Protein AF-A0AAW1VJW3-F1 (afdb_monomer_lite)

pLDDT: mean 86.07, std 12.65, range [49.38, 97.12]

InterPro domains:
  IPR008630 Glycosyltransferase 34 [PF05637] (25-133)
  IPR008630 Glycosyltransferase 34 [PTHR31311] (1-176)

Organism: Rubus argutus (NCBI:txid59490)

Foldseek 3Di:
DPLVVQLCCCPPVHPCFLVVLCVLCVVDVPDPDSTDDSVSSSVCCCVVVVVVPVVVDDDDDPAQPDDAQVVQLVCLVVVVVLLLVLCVVDVVLQDQQPDDDPPPNVVSVVVSCVPDDDHHPDRDLPQCCPPPRRRDPVDDDCNSVQSVQLVVLSVCQVVVSNRQKHDPDSSDPDIDGNDDD

Sequence (181 aa):
MDLIEEWALMGPQTQNFEKWGKTLTSVFKDKPFPLPDYQSALIYLLFTDKKRWGDKTYLESEYYLNSYWEATVKMYDNLTGSYTEMEMNDKVLRTRHAEKVKGLEAWESKKYRKGRERGPFVTHFTGCQPCNGEHNPQYKGETCWNEMKRALNFADNQVLRNFGFVHPDLSSSDVSNLPKL

Structure (mmCIF, N/CA/C/O backbone):
data_AF-A0AAW1VJW3-F1
#
_entry.id   AF-A0AAW1VJW3-F1
#
loop_
_atom_site.group_PDB
_atom_site.id
_atom_site.type_symbol
_atom_site.label_atom_id
_atom_site.label_alt_id
_atom_site.label_comp_id
_atom_site.label_asym_id
_atom_site.label_entity_id
_atom_site.label_seq_id
_atom_site.pdbx_PDB_ins_code
_atom_site.Cartn_x
_atom_site.Cartn_y
_atom_site.Cartn_z
_atom_site.occupancy
_atom_site.B_iso_or_equiv
_atom_site.auth_seq_id
_atom_site.auth_comp_id
_atom_site.auth_asym_id
_atom_site.auth_atom_id
_atom_site.pdbx_PDB_model_num
ATOM 1 N N . MET A 1 1 ? -27.272 6.192 3.890 1.00 65.19 1 MET A N 1
ATOM 2 C CA . MET A 1 1 ? -25.798 6.292 3.817 1.00 65.19 1 MET A CA 1
ATOM 3 C C . MET A 1 1 ? -25.204 5.723 5.105 1.00 65.19 1 MET A C 1
ATOM 5 O O . MET A 1 1 ? -24.304 6.286 5.713 1.00 65.19 1 MET A O 1
ATOM 9 N N . ASP A 1 2 ? -25.699 4.555 5.508 1.00 91.50 2 ASP A N 1
ATOM 10 C CA . ASP A 1 2 ? -25.838 4.250 6.934 1.00 91.50 2 ASP A CA 1
ATOM 11 C C . ASP A 1 2 ? -24.510 3.832 7.575 1.00 91.50 2 ASP A C 1
ATOM 13 O O . ASP A 1 2 ? -24.248 4.153 8.726 1.00 91.50 2 ASP A O 1
ATOM 17 N N . LEU A 1 3 ? -23.641 3.155 6.816 1.00 93.00 3 LEU A N 1
ATOM 18 C CA . LEU A 1 3 ? -22.321 2.752 7.305 1.00 93.00 3 LEU A CA 1
ATOM 19 C C . LEU A 1 3 ? -21.417 3.964 7.561 1.00 93.00 3 LEU A C 1
ATOM 21 O O . LEU A 1 3 ? -20.707 3.999 8.559 1.00 93.00 3 LEU A O 1
ATOM 25 N N . ILE A 1 4 ? -21.433 4.951 6.660 1.00 93.88 4 ILE A N 1
ATOM 26 C CA . ILE A 1 4 ? -20.566 6.131 6.764 1.00 93.88 4 ILE A CA 1
ATOM 27 C C . ILE A 1 4 ? -20.973 6.993 7.959 1.00 93.88 4 ILE A C 1
ATOM 29 O O . ILE A 1 4 ? -20.104 7.489 8.668 1.00 93.88 4 ILE A O 1
ATOM 33 N N . GLU A 1 5 ? -22.275 7.131 8.212 1.00 94.12 5 GLU A N 1
ATOM 34 C CA . GLU A 1 5 ? -22.800 7.861 9.369 1.00 94.12 5 GLU A CA 1
ATOM 35 C C . GLU A 1 5 ? -22.343 7.224 10.689 1.00 94.12 5 GLU A C 1
ATOM 37 O O . GLU A 1 5 ? -21.778 7.913 11.535 1.00 94.12 5 GLU A O 1
ATOM 42 N N . GLU A 1 6 ? -22.493 5.905 10.833 1.00 94.12 6 GLU A N 1
ATOM 43 C CA . GLU A 1 6 ? -22.075 5.159 12.033 1.00 94.12 6 GLU A CA 1
ATOM 44 C C . GLU A 1 6 ? -20.553 5.175 12.216 1.00 94.12 6 GLU A C 1
ATOM 46 O O . GLU A 1 6 ? -20.039 5.334 13.324 1.00 94.12 6 GLU A O 1
ATOM 51 N N . TRP A 1 7 ? -19.804 5.061 11.119 1.00 95.19 7 TRP A N 1
ATOM 52 C CA . TRP A 1 7 ? -18.346 5.110 11.148 1.00 95.19 7 TRP A CA 1
ATOM 53 C C . TRP A 1 7 ? -17.821 6.492 11.542 1.00 95.19 7 TRP A C 1
ATOM 55 O O . TRP A 1 7 ? -16.885 6.597 12.340 1.00 95.19 7 TRP A O 1
ATOM 65 N N . ALA A 1 8 ? -18.465 7.559 11.062 1.00 94.94 8 ALA A N 1
ATOM 66 C CA . ALA A 1 8 ? -18.122 8.933 11.412 1.00 94.94 8 ALA A CA 1
ATOM 67 C C . ALA A 1 8 ? -18.323 9.238 12.908 1.00 94.94 8 ALA A C 1
ATOM 69 O O . ALA A 1 8 ? -17.636 10.115 13.439 1.00 94.94 8 ALA A O 1
ATOM 70 N N . LEU A 1 9 ? -19.177 8.484 13.620 1.00 94.44 9 LEU A N 1
ATOM 71 C CA . LEU A 1 9 ? -19.361 8.627 15.072 1.00 94.44 9 LEU A CA 1
ATOM 72 C C . LEU A 1 9 ? -18.097 8.301 15.889 1.00 94.44 9 LEU A C 1
ATOM 74 O O . LEU A 1 9 ? -18.025 8.652 17.068 1.00 94.44 9 LEU A O 1
ATOM 78 N N . MET A 1 10 ? -17.105 7.640 15.284 1.00 95.50 10 MET A N 1
ATOM 79 C CA . MET A 1 10 ? -15.800 7.358 15.897 1.00 95.50 10 MET A CA 1
ATOM 80 C C . MET A 1 10 ? -14.719 8.371 15.495 1.00 95.50 10 MET A C 1
ATOM 82 O O . MET A 1 10 ? -13.553 8.194 15.842 1.00 95.50 10 MET A O 1
ATOM 86 N N . GLY A 1 11 ? -15.087 9.421 14.756 1.00 94.25 11 GLY A N 1
ATOM 87 C CA . GLY A 1 11 ? -14.173 10.453 14.278 1.00 94.25 11 GLY A CA 1
ATOM 88 C C . GLY A 1 11 ? -13.877 11.556 15.308 1.00 94.25 11 GLY A C 1
ATOM 89 O O . GLY A 1 11 ? -14.596 11.702 16.304 1.00 94.25 11 GLY A O 1
ATOM 90 N N . PRO A 1 12 ? -12.846 12.384 15.048 1.00 93.44 12 PRO A N 1
ATOM 91 C CA . PRO A 1 12 ? -12.358 13.417 15.973 1.00 93.44 12 PRO A CA 1
ATOM 92 C C . PRO A 1 12 ? -13.345 14.560 16.224 1.00 93.44 12 PRO A C 1
ATOM 94 O O . PRO A 1 12 ? -13.211 15.281 17.204 1.00 93.44 12 PRO A O 1
ATOM 97 N N . GLN A 1 13 ? -14.354 14.719 15.367 1.00 91.00 13 GLN A N 1
ATOM 98 C CA . GLN A 1 13 ? -15.388 15.750 15.511 1.00 91.00 13 GLN A CA 1
ATOM 99 C C . GLN A 1 13 ? -16.447 15.398 16.571 1.00 91.00 13 GLN A C 1
ATOM 101 O O . GLN A 1 13 ? -17.365 16.176 16.820 1.00 91.00 13 GLN A O 1
ATOM 106 N N . THR A 1 14 ? -16.358 14.214 17.181 1.00 93.19 14 THR A N 1
ATOM 107 C CA . THR A 1 14 ? -17.366 13.707 18.115 1.00 93.19 14 THR A CA 1
ATOM 108 C C . THR A 1 14 ? -16.902 13.813 19.562 1.00 93.19 14 THR A C 1
ATOM 110 O O . THR A 1 14 ? -15.731 13.617 19.879 1.00 93.19 14 THR A O 1
ATOM 113 N N . GLN A 1 15 ? -17.848 14.026 20.480 1.00 93.44 15 GLN A N 1
ATOM 114 C CA . GLN A 1 15 ? -17.560 14.061 21.922 1.00 93.44 15 GLN A CA 1
ATOM 115 C C . GLN A 1 15 ? -17.044 12.714 22.464 1.00 93.44 15 GLN A C 1
ATOM 117 O O . GLN A 1 15 ? -16.432 12.662 23.526 1.00 93.44 15 GLN A O 1
ATOM 122 N N . ASN A 1 16 ? -17.281 11.615 21.739 1.00 94.06 16 ASN A N 1
ATOM 123 C CA . ASN A 1 16 ? -16.907 10.262 22.150 1.00 94.06 16 ASN A CA 1
ATOM 124 C C . ASN A 1 16 ? -15.553 9.800 21.590 1.00 94.06 16 ASN A C 1
ATOM 126 O O . ASN A 1 16 ? -15.185 8.651 21.827 1.00 94.06 16 ASN A O 1
ATOM 130 N N . PHE A 1 17 ? -14.806 10.646 20.875 1.00 94.75 17 PHE A N 1
ATOM 131 C CA . PHE A 1 17 ? -13.571 10.251 20.189 1.00 94.75 17 PHE A CA 1
ATOM 132 C C . PHE A 1 17 ? -12.568 9.531 21.109 1.00 94.75 17 PHE A C 1
ATOM 134 O O . PHE A 1 17 ? -12.187 8.389 20.856 1.00 94.75 17 PHE A O 1
ATOM 141 N N . GLU A 1 18 ? -12.210 10.118 22.252 1.00 95.12 18 GLU A N 1
ATOM 142 C CA . GLU A 1 18 ? -11.278 9.475 23.193 1.00 95.12 18 GLU A CA 1
ATOM 143 C C . GLU A 1 18 ? -11.844 8.193 23.824 1.00 95.12 18 GLU A C 1
ATOM 145 O O . GLU A 1 18 ? -11.115 7.230 24.081 1.00 95.12 18 GLU A O 1
ATOM 150 N N . LYS A 1 19 ? -13.160 8.154 24.063 1.00 96.31 19 LYS A N 1
ATOM 151 C CA . LYS A 1 19 ? -13.847 6.972 24.600 1.00 96.31 19 LYS A CA 1
ATOM 152 C C . LYS A 1 19 ? -13.798 5.813 23.604 1.00 96.31 19 LYS A C 1
ATOM 154 O O . LYS A 1 19 ? -13.550 4.671 24.004 1.00 96.31 19 LYS A O 1
ATOM 159 N N . TRP A 1 20 ? -13.981 6.100 22.317 1.00 96.56 20 TRP A N 1
ATOM 160 C CA . TRP A 1 20 ? -13.777 5.122 21.255 1.00 96.56 20 TRP A CA 1
ATOM 161 C C . TRP A 1 20 ? -12.328 4.653 21.204 1.00 96.56 20 TRP A C 1
ATOM 163 O O . TRP A 1 20 ? -12.104 3.458 21.062 1.00 96.56 20 TRP A O 1
ATOM 173 N N . GLY A 1 21 ? -11.352 5.532 21.435 1.00 95.81 21 GLY A N 1
ATOM 174 C CA . GLY A 1 21 ? -9.936 5.153 21.480 1.00 95.81 21 GLY A CA 1
ATOM 175 C C . GLY A 1 21 ? -9.651 4.092 22.541 1.00 95.81 21 GLY A C 1
ATOM 176 O O . GLY A 1 21 ? -9.083 3.036 22.248 1.00 95.81 21 GLY A O 1
ATOM 177 N N . LYS A 1 22 ? -10.162 4.312 23.760 1.00 95.81 22 LYS A N 1
ATOM 178 C CA . LYS A 1 22 ? -10.096 3.336 24.863 1.00 95.81 22 LYS A CA 1
ATOM 179 C C . LYS A 1 22 ? -10.785 2.021 24.499 1.00 95.81 22 LYS A C 1
ATOM 181 O O . LYS A 1 22 ? -10.233 0.952 24.746 1.00 95.81 22 LYS A O 1
ATOM 186 N N . THR A 1 23 ? -11.965 2.098 23.885 1.00 96.19 23 THR A N 1
ATOM 187 C CA . THR A 1 23 ? -12.729 0.917 23.454 1.00 96.19 23 THR A CA 1
ATOM 188 C C . THR A 1 23 ? -11.952 0.110 22.414 1.00 96.19 23 THR A C 1
ATOM 190 O O . THR A 1 23 ? -11.707 -1.076 22.619 1.00 96.19 23 THR A O 1
ATOM 193 N N . LEU A 1 24 ? -11.486 0.750 21.342 1.00 96.56 24 LEU A N 1
ATOM 194 C CA . LEU A 1 24 ? -10.748 0.104 20.257 1.00 96.56 24 LEU A CA 1
ATOM 195 C C . LEU A 1 24 ? -9.434 -0.505 20.753 1.00 96.56 24 L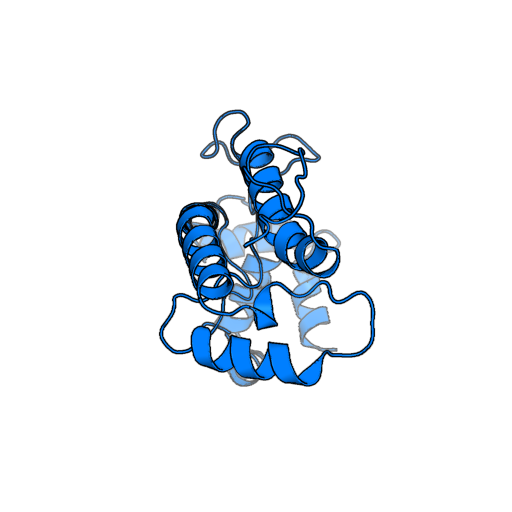EU A C 1
ATOM 197 O O . LEU A 1 24 ? -9.144 -1.645 20.420 1.00 96.56 24 LEU A O 1
ATOM 201 N N . THR A 1 25 ? -8.687 0.191 21.612 1.00 95.88 25 THR A N 1
ATOM 202 C CA . THR A 1 25 ? -7.441 -0.335 22.206 1.00 95.88 25 THR A CA 1
ATOM 203 C C . THR A 1 25 ? -7.711 -1.485 23.189 1.00 95.88 25 THR A C 1
ATOM 205 O O . THR A 1 25 ? -6.898 -2.393 23.353 1.00 95.88 25 THR A O 1
ATOM 208 N N . SER A 1 26 ? -8.878 -1.499 23.844 1.00 95.25 26 SER A N 1
ATOM 209 C CA . SER A 1 26 ? -9.276 -2.632 24.688 1.00 95.25 26 SER A CA 1
ATOM 210 C C . SER A 1 26 ? -9.587 -3.893 23.874 1.00 95.25 26 SER A C 1
ATOM 212 O O . SER A 1 26 ? -9.316 -4.993 24.361 1.00 95.25 26 SER A O 1
ATOM 214 N N . VAL A 1 27 ? -10.107 -3.729 22.653 1.00 95.56 27 VAL A N 1
ATOM 215 C CA . VAL A 1 27 ? -10.508 -4.811 21.742 1.00 95.56 27 VAL A CA 1
ATOM 216 C C . VAL A 1 27 ? -9.321 -5.307 20.911 1.00 95.56 27 VAL A C 1
ATOM 218 O O . VAL A 1 27 ? -9.056 -6.505 20.888 1.00 95.56 27 VAL A O 1
ATOM 221 N N . PHE A 1 28 ? -8.576 -4.398 20.282 1.00 95.62 28 PHE A N 1
ATOM 222 C CA . PHE A 1 28 ? -7.411 -4.688 19.443 1.00 95.62 28 PHE A CA 1
ATOM 223 C C . PHE A 1 28 ? -6.127 -4.497 20.254 1.00 95.62 28 PHE A C 1
ATOM 225 O O . PHE A 1 28 ? -5.632 -3.381 20.407 1.00 95.62 28 PHE A O 1
ATOM 232 N N . LYS A 1 29 ? -5.602 -5.590 20.821 1.00 91.06 29 LYS A N 1
ATOM 233 C CA . LYS A 1 29 ? -4.441 -5.554 21.736 1.00 91.06 29 LYS A CA 1
ATOM 234 C C . LYS A 1 29 ? -3.135 -5.129 21.069 1.00 91.06 29 LYS A C 1
ATOM 236 O O . LYS A 1 29 ? -2.222 -4.679 21.750 1.00 91.06 29 LYS A O 1
ATOM 241 N N . ASP A 1 30 ? -3.059 -5.293 19.761 1.00 90.31 30 ASP A N 1
ATOM 242 C CA . ASP A 1 30 ? -1.944 -4.952 18.888 1.00 90.31 30 ASP A CA 1
ATOM 243 C C . ASP A 1 30 ? -2.078 -3.555 18.261 1.00 90.31 30 ASP A C 1
ATOM 245 O O . ASP A 1 30 ? -1.187 -3.118 17.534 1.00 90.31 30 ASP A O 1
ATOM 249 N N . LYS A 1 31 ? -3.159 -2.820 18.559 1.00 90.50 31 LYS A N 1
ATOM 250 C CA . LYS A 1 31 ? -3.333 -1.445 18.094 1.00 90.50 31 LYS A CA 1
ATOM 251 C C . LYS A 1 31 ? -2.270 -0.533 18.731 1.00 90.50 31 LYS A C 1
ATOM 253 O O . LYS A 1 31 ? -2.255 -0.383 19.952 1.00 90.50 31 LYS A O 1
ATOM 258 N N . PRO A 1 32 ? -1.423 0.139 17.930 1.00 83.44 32 PRO A N 1
ATOM 259 C CA . PRO A 1 32 ? -0.274 0.874 18.460 1.00 83.44 32 PRO A CA 1
ATOM 260 C C . PRO A 1 32 ? -0.638 2.241 19.057 1.00 83.44 32 PRO A C 1
ATOM 262 O O . PRO A 1 32 ? 0.024 2.707 19.980 1.00 83.44 32 PRO A O 1
ATOM 265 N N . PHE A 1 33 ? -1.685 2.895 18.542 1.00 87.50 33 PHE A N 1
ATOM 266 C CA . PHE A 1 33 ? -2.071 4.251 18.949 1.00 87.50 33 PHE A CA 1
ATOM 267 C C . PHE A 1 33 ? -3.354 4.248 19.789 1.00 87.50 33 PHE A C 1
ATOM 269 O O . PHE A 1 33 ? -4.314 3.585 19.396 1.00 87.50 33 PHE A O 1
ATOM 276 N N . PRO A 1 34 ? -3.430 5.031 20.881 1.00 90.31 34 PRO A N 1
ATOM 277 C CA . PRO A 1 34 ? -4.563 5.004 21.811 1.00 90.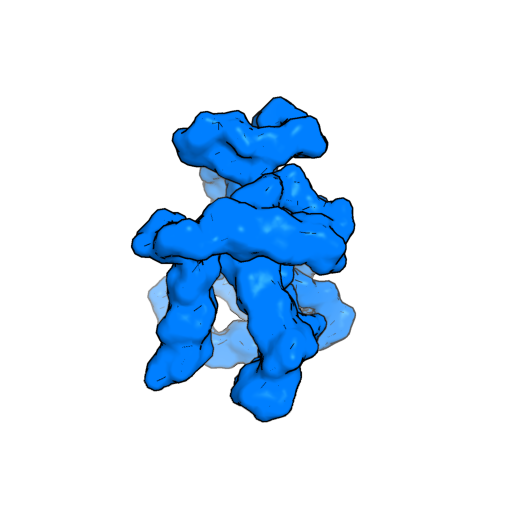31 34 PRO A CA 1
ATOM 278 C C . PRO A 1 34 ? -5.829 5.691 21.280 1.00 90.31 34 PRO A C 1
ATOM 280 O O . PRO A 1 34 ? -6.919 5.453 21.798 1.00 90.31 34 PRO A O 1
ATOM 283 N N . LEU A 1 35 ? -5.705 6.557 20.270 1.00 93.62 35 LEU A N 1
ATOM 284 C CA . LEU A 1 35 ? -6.833 7.259 19.655 1.00 93.62 35 LEU A CA 1
ATOM 285 C C . LEU A 1 35 ? -7.474 6.418 18.540 1.00 93.62 35 LEU A C 1
ATOM 287 O O . LEU A 1 35 ? -6.788 5.582 17.938 1.00 93.62 35 LEU A O 1
ATOM 291 N N . PRO A 1 36 ? -8.770 6.621 18.236 1.00 94.81 36 PRO A N 1
ATOM 292 C CA . PRO A 1 36 ? -9.399 5.972 17.096 1.00 94.81 36 PRO A CA 1
ATOM 293 C C . PRO A 1 36 ? -8.679 6.287 15.790 1.00 94.81 36 PRO A C 1
ATOM 295 O O . PRO A 1 36 ? -8.313 7.428 15.519 1.00 94.81 36 PRO A O 1
ATOM 298 N N . ASP A 1 37 ? -8.547 5.262 14.961 1.00 93.88 37 ASP A N 1
ATOM 299 C CA . ASP A 1 37 ? -8.224 5.390 13.550 1.00 93.88 37 ASP A CA 1
ATOM 300 C C . ASP A 1 37 ? -9.345 4.734 12.740 1.00 93.88 37 ASP A C 1
ATOM 302 O O . ASP A 1 37 ? -10.048 3.837 13.221 1.00 93.88 37 ASP A O 1
ATOM 306 N N . TYR A 1 38 ? -9.523 5.197 11.506 1.00 94.50 38 TYR A N 1
ATOM 307 C CA . TYR A 1 38 ? -10.625 4.758 10.662 1.00 94.50 38 TYR A CA 1
ATOM 308 C C . TYR A 1 38 ? -10.563 3.256 10.343 1.00 94.50 38 TYR A C 1
ATOM 310 O O . TYR A 1 38 ? -11.611 2.615 10.285 1.00 94.50 38 TYR A O 1
ATOM 318 N N . GLN A 1 39 ? -9.368 2.669 10.212 1.00 94.75 39 GLN A N 1
ATOM 319 C CA . GLN A 1 39 ? -9.209 1.243 9.924 1.00 94.75 39 GLN A CA 1
ATOM 320 C C . GLN A 1 39 ? -9.717 0.388 11.093 1.00 94.75 39 GLN A C 1
ATOM 322 O O . GLN A 1 39 ? -10.581 -0.467 10.898 1.00 94.75 39 GLN A O 1
ATOM 327 N N . SER A 1 40 ? -9.256 0.657 12.315 1.00 96.19 40 SER A N 1
ATOM 328 C CA . SER A 1 40 ? -9.706 -0.049 13.522 1.00 96.19 40 SER A CA 1
ATOM 329 C C . SER A 1 40 ? -11.202 0.146 13.776 1.00 96.19 40 SER A C 1
ATOM 331 O O . SER A 1 40 ? -11.896 -0.801 14.142 1.00 96.19 40 SER A O 1
ATOM 333 N N . ALA A 1 41 ? -11.720 1.358 13.555 1.00 96.12 41 ALA A N 1
ATOM 334 C CA . ALA A 1 41 ? -13.144 1.659 13.691 1.00 96.12 41 ALA A CA 1
ATOM 335 C C . ALA A 1 41 ? -14.005 0.842 12.712 1.00 96.12 41 ALA A C 1
ATOM 337 O O . ALA A 1 41 ? -15.020 0.269 13.110 1.00 96.12 41 ALA A O 1
ATOM 338 N N . LEU A 1 42 ? -13.577 0.725 11.450 1.00 96.00 42 LEU A N 1
ATOM 339 C CA . LEU A 1 42 ? -14.285 -0.082 10.458 1.00 96.00 42 LEU A CA 1
ATOM 340 C C . LEU A 1 42 ? -14.251 -1.568 10.825 1.00 96.00 42 LEU A C 1
ATOM 342 O O . LEU A 1 42 ? -15.292 -2.221 10.802 1.00 96.00 42 LEU A O 1
ATOM 346 N N . ILE A 1 43 ? -13.089 -2.095 11.226 1.00 95.56 43 ILE A N 1
ATOM 347 C CA . ILE A 1 43 ? -12.964 -3.490 11.680 1.00 95.56 43 ILE A CA 1
ATOM 348 C C . ILE A 1 43 ? -13.907 -3.746 12.861 1.00 95.56 43 ILE A C 1
ATOM 350 O O . ILE A 1 43 ? -14.613 -4.753 12.874 1.00 95.56 43 ILE A O 1
ATOM 354 N N . TYR A 1 44 ? -13.971 -2.825 13.826 1.00 95.88 44 TYR A N 1
ATOM 355 C CA . TYR A 1 44 ? -14.871 -2.937 14.971 1.00 95.88 44 TYR A CA 1
ATOM 356 C C . TYR A 1 44 ? -16.344 -2.990 14.548 1.00 95.88 44 TYR A C 1
ATOM 358 O O . TYR A 1 44 ? -17.075 -3.854 15.033 1.00 95.88 44 TYR A O 1
ATOM 366 N N . LEU A 1 45 ? -16.786 -2.129 13.625 1.00 95.56 45 LEU A N 1
ATOM 367 C CA . LEU A 1 45 ? -18.162 -2.141 13.111 1.00 95.56 45 LEU A CA 1
ATOM 368 C C . LEU A 1 45 ? -18.496 -3.449 12.387 1.00 95.56 45 LEU A C 1
ATOM 370 O O . LEU A 1 45 ? -19.527 -4.061 12.666 1.00 95.56 45 LEU A O 1
ATOM 374 N N . LEU A 1 46 ? -17.608 -3.910 11.502 1.00 95.25 46 LEU A N 1
ATOM 375 C CA . LEU A 1 46 ? -17.787 -5.166 10.767 1.00 95.25 46 LEU A CA 1
ATOM 376 C C . LEU A 1 46 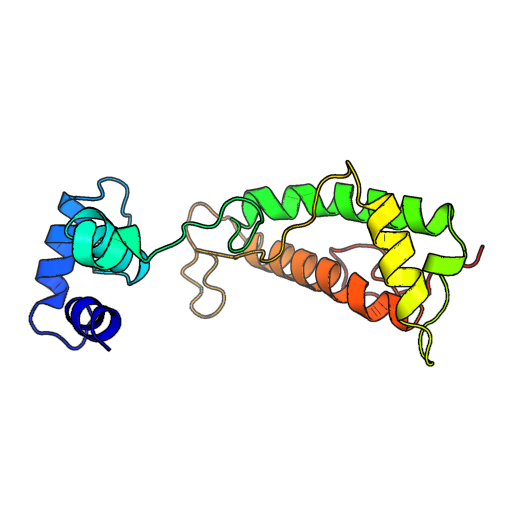? -17.830 -6.381 11.704 1.00 95.25 46 LEU A C 1
ATOM 378 O O . LEU A 1 46 ? -18.566 -7.336 11.448 1.00 95.25 46 LEU A O 1
ATOM 382 N N . PHE A 1 47 ? -17.049 -6.346 12.785 1.00 92.81 47 PHE A N 1
ATOM 383 C CA . PHE A 1 47 ? -16.985 -7.414 13.776 1.00 92.81 47 PHE A CA 1
ATOM 384 C C . PHE A 1 47 ? -18.202 -7.430 14.711 1.00 92.81 47 PHE A C 1
ATOM 386 O O . PHE A 1 47 ? -18.755 -8.495 14.981 1.00 92.81 47 PHE A O 1
ATOM 393 N N . THR A 1 48 ? -18.627 -6.265 15.204 1.00 94.00 48 THR A N 1
ATOM 394 C CA . THR A 1 48 ? -19.694 -6.152 16.215 1.00 94.00 48 THR A CA 1
ATOM 395 C C . THR A 1 48 ? -21.102 -6.196 15.632 1.00 94.00 48 THR A C 1
ATOM 397 O O . THR A 1 48 ? -22.000 -6.727 16.282 1.00 94.00 48 THR A O 1
ATOM 400 N N . ASP A 1 49 ? -21.297 -5.721 14.400 1.00 93.38 49 ASP A N 1
ATOM 401 C CA . ASP A 1 49 ? -22.588 -5.740 13.707 1.00 93.38 49 ASP A CA 1
ATOM 402 C C . ASP A 1 49 ? -22.474 -6.425 12.334 1.00 93.38 49 ASP A C 1
ATOM 404 O O . ASP A 1 49 ? -22.761 -5.882 11.260 1.00 93.38 49 ASP A O 1
ATOM 408 N N . LYS A 1 50 ? -22.025 -7.684 12.379 1.00 92.88 50 LYS A N 1
ATOM 409 C CA . LYS A 1 50 ? -21.789 -8.513 11.191 1.00 92.88 50 LYS A CA 1
ATOM 410 C C . LYS A 1 50 ? -23.035 -8.676 10.313 1.00 92.88 50 LYS A C 1
ATOM 412 O O . LYS A 1 50 ? -22.914 -8.684 9.093 1.00 92.88 50 LYS A O 1
ATOM 417 N N . LYS A 1 51 ? -24.226 -8.779 10.911 1.00 93.00 51 LYS A N 1
ATOM 418 C CA . LYS A 1 51 ? -25.482 -8.945 10.157 1.00 93.00 51 LYS A CA 1
ATOM 419 C C . LYS A 1 51 ? -25.815 -7.711 9.321 1.00 93.00 51 LYS A C 1
ATOM 421 O O . LYS A 1 51 ? -26.336 -7.840 8.216 1.00 93.00 51 LYS A O 1
ATOM 426 N N . ARG A 1 52 ? -25.546 -6.509 9.841 1.00 92.94 52 ARG A N 1
ATOM 427 C CA . ARG A 1 52 ? -25.844 -5.260 9.131 1.00 92.94 52 ARG A CA 1
ATOM 428 C C . ARG A 1 52 ? -24.787 -4.944 8.076 1.00 92.94 52 ARG A C 1
ATOM 430 O O . ARG A 1 52 ? -25.149 -4.511 6.978 1.00 92.94 52 ARG A O 1
ATOM 437 N N . TRP A 1 53 ? -23.511 -5.180 8.393 1.00 94.56 53 TRP A N 1
ATOM 438 C CA . TRP A 1 53 ? -22.380 -4.721 7.574 1.00 94.56 53 TRP A CA 1
ATOM 439 C C . TRP A 1 53 ? -21.563 -5.840 6.934 1.00 94.56 53 TRP A C 1
ATOM 441 O O . TRP A 1 53 ? -21.200 -5.742 5.762 1.00 94.56 53 TRP A O 1
ATOM 451 N N . GLY A 1 54 ? -21.276 -6.900 7.686 1.00 91.31 54 GLY A N 1
ATOM 452 C CA . GLY A 1 54 ? -20.394 -7.986 7.264 1.00 91.31 54 GLY A CA 1
ATOM 453 C C . GLY A 1 54 ? -20.902 -8.724 6.029 1.00 91.31 54 GLY A C 1
ATOM 454 O O . GLY A 1 54 ? -20.152 -8.879 5.075 1.00 91.31 54 GLY A O 1
ATOM 455 N N . ASP A 1 55 ? -22.187 -9.084 5.989 1.00 91.00 55 ASP A N 1
ATOM 456 C CA . ASP A 1 55 ? -22.771 -9.834 4.859 1.00 91.00 55 ASP A CA 1
ATOM 457 C C . ASP A 1 55 ? -22.806 -9.028 3.542 1.00 91.00 55 ASP A C 1
ATOM 459 O O . ASP A 1 55 ? -22.989 -9.587 2.462 1.00 91.00 55 ASP A O 1
ATOM 463 N N . LYS A 1 56 ? -22.616 -7.705 3.624 1.00 92.56 56 LYS A N 1
ATOM 464 C CA . LYS A 1 56 ? -22.525 -6.788 2.475 1.00 92.56 56 LYS A CA 1
ATOM 465 C C . LYS A 1 56 ? -21.087 -6.367 2.164 1.00 92.56 56 LYS A C 1
ATOM 467 O O . LYS A 1 56 ? -20.875 -5.563 1.260 1.00 92.56 56 LYS A O 1
ATOM 472 N N . THR A 1 57 ? -20.116 -6.871 2.922 1.00 95.06 57 THR A N 1
ATOM 473 C CA . THR A 1 57 ? -18.705 -6.509 2.802 1.00 95.06 57 THR A CA 1
ATOM 474 C C . THR A 1 57 ? -17.923 -7.677 2.229 1.00 95.06 57 THR A C 1
ATOM 476 O O . THR A 1 57 ? -17.888 -8.762 2.803 1.00 95.06 57 THR A O 1
ATOM 479 N N . TYR A 1 58 ? -17.253 -7.440 1.106 1.00 95.44 58 TYR A N 1
ATOM 480 C CA . TYR A 1 58 ? -16.314 -8.394 0.539 1.00 95.44 58 TYR A CA 1
ATOM 481 C C . TYR A 1 58 ? -14.895 -8.065 1.011 1.00 95.44 58 TYR A C 1
ATOM 483 O O . TYR A 1 58 ? -14.410 -6.953 0.800 1.00 95.44 58 TYR A O 1
ATOM 491 N N . LEU A 1 59 ? -14.239 -9.026 1.665 1.00 95.00 59 LEU A N 1
ATOM 492 C CA . LEU A 1 59 ? -12.832 -8.918 2.046 1.00 95.00 59 LEU A CA 1
ATOM 493 C C . LEU A 1 59 ? -11.973 -9.496 0.918 1.00 95.00 59 LEU A C 1
ATOM 495 O O . LEU A 1 59 ? -11.835 -10.709 0.795 1.00 95.00 59 LEU A O 1
ATOM 499 N N . GLU A 1 60 ? -11.432 -8.610 0.087 1.00 94.94 60 GLU A N 1
ATOM 500 C CA . GLU A 1 60 ? -10.606 -8.967 -1.068 1.00 94.94 60 GLU A CA 1
ATOM 501 C C . GLU A 1 60 ? -9.242 -9.535 -0.644 1.00 94.94 60 GLU A C 1
ATOM 503 O O . GLU A 1 60 ? -8.502 -8.902 0.112 1.00 94.94 60 GLU A O 1
ATOM 508 N N . SER A 1 61 ? -8.903 -10.719 -1.161 1.00 92.25 61 SER A N 1
ATOM 509 C CA . SER A 1 61 ? -7.624 -11.407 -0.924 1.00 92.25 61 SER A CA 1
ATOM 510 C C . SER A 1 61 ? -7.065 -12.144 -2.151 1.00 92.25 61 SER A C 1
ATOM 512 O O . SER A 1 61 ? -6.006 -12.760 -2.067 1.00 92.25 61 SER A O 1
ATOM 514 N N . GLU A 1 62 ? -7.765 -12.130 -3.284 1.00 90.56 62 GLU A N 1
ATOM 515 C CA . GLU A 1 62 ? -7.357 -12.745 -4.553 1.00 90.56 62 GLU A CA 1
ATOM 516 C C . GLU A 1 62 ? -6.324 -11.899 -5.307 1.00 90.56 62 GLU A C 1
ATOM 518 O O . GLU A 1 62 ? -5.576 -12.407 -6.151 1.00 90.56 62 GLU A O 1
ATOM 523 N N . TYR A 1 63 ? -6.270 -10.600 -5.014 1.00 90.25 63 TYR A N 1
ATOM 524 C CA . TYR A 1 63 ? -5.202 -9.724 -5.465 1.00 90.25 63 TYR A CA 1
ATOM 525 C C . TYR A 1 63 ? -4.832 -8.683 -4.411 1.00 90.25 63 TYR A C 1
ATOM 527 O O . TYR A 1 63 ? -5.554 -8.393 -3.462 1.00 90.25 63 TYR A O 1
ATOM 535 N N . TYR A 1 64 ? -3.665 -8.094 -4.623 1.00 90.94 64 TYR A N 1
ATOM 536 C CA . TYR A 1 64 ? -3.022 -7.103 -3.773 1.00 90.94 64 TYR A CA 1
ATOM 537 C C . TYR A 1 64 ? -3.690 -5.716 -3.855 1.00 90.94 64 TYR A C 1
ATOM 539 O O . TYR A 1 64 ? -3.049 -4.740 -4.248 1.00 90.94 64 TYR A O 1
ATOM 547 N N . LEU A 1 65 ? -4.985 -5.623 -3.518 1.00 94.56 65 LEU A N 1
ATOM 548 C CA . LEU A 1 65 ? -5.739 -4.358 -3.482 1.00 94.56 65 LEU A CA 1
ATOM 549 C C . LEU A 1 65 ? -5.136 -3.359 -2.484 1.00 94.56 65 LEU A C 1
ATOM 551 O O . LEU A 1 65 ? -5.137 -2.156 -2.726 1.00 94.56 65 LEU A O 1
ATOM 555 N N . ASN A 1 66 ? -4.605 -3.865 -1.375 1.00 94.75 66 ASN A N 1
ATOM 556 C CA . ASN A 1 66 ? -3.736 -3.144 -0.458 1.00 94.75 66 ASN A CA 1
ATOM 557 C C . ASN A 1 66 ? -2.619 -4.102 -0.049 1.00 94.75 66 ASN A C 1
ATOM 559 O O . ASN A 1 66 ? -2.893 -5.249 0.306 1.00 94.75 66 ASN A O 1
ATOM 563 N N . SER A 1 67 ? -1.358 -3.692 -0.148 1.00 94.25 67 SER A N 1
ATOM 564 C CA . SER A 1 67 ? -0.238 -4.566 0.209 1.00 94.25 67 SER A CA 1
ATOM 565 C C . SER A 1 67 ? 0.813 -3.849 1.005 1.00 94.25 67 SER A C 1
ATOM 567 O O . SER A 1 67 ? 1.212 -2.728 0.691 1.00 94.25 67 SER A O 1
ATOM 569 N N . TYR A 1 68 ? 1.265 -4.540 2.044 1.00 94.62 68 TYR A N 1
ATOM 570 C CA . TYR A 1 68 ? 2.304 -4.049 2.915 1.00 94.62 68 TYR A CA 1
ATOM 571 C C . TYR A 1 68 ? 3.613 -3.910 2.136 1.00 94.62 68 TYR A C 1
ATOM 573 O O . TYR A 1 68 ? 4.144 -4.889 1.596 1.00 94.62 68 TYR A O 1
ATOM 581 N N . TRP A 1 69 ? 4.108 -2.675 2.048 1.00 95.44 69 TRP A N 1
ATOM 582 C CA . TRP A 1 69 ? 5.205 -2.324 1.153 1.00 95.44 69 TRP A CA 1
ATOM 583 C C . TRP A 1 69 ? 6.469 -3.154 1.399 1.00 95.44 69 TRP A C 1
ATOM 585 O O . TRP A 1 69 ? 7.071 -3.610 0.438 1.00 95.44 69 TRP A O 1
ATOM 595 N N . GLU A 1 70 ? 6.834 -3.435 2.650 1.00 93.31 70 GLU A N 1
ATOM 596 C CA . GLU A 1 70 ? 8.099 -4.104 2.977 1.00 93.31 70 GLU A CA 1
ATOM 597 C C . GLU A 1 70 ? 8.199 -5.525 2.393 1.00 93.31 70 GLU A C 1
ATOM 599 O O . GLU A 1 70 ? 9.268 -5.960 1.967 1.00 93.31 70 GLU A O 1
ATOM 604 N N . ALA A 1 71 ? 7.083 -6.259 2.356 1.00 91.81 71 ALA A N 1
ATOM 605 C CA . ALA A 1 71 ? 7.019 -7.561 1.692 1.00 91.81 71 ALA A CA 1
ATOM 606 C C . ALA A 1 71 ? 6.971 -7.403 0.167 1.00 91.81 71 ALA A C 1
ATOM 608 O O . ALA A 1 71 ? 7.583 -8.171 -0.569 1.00 91.81 71 ALA A O 1
ATOM 609 N N . THR A 1 72 ? 6.273 -6.369 -0.291 1.00 93.69 72 THR A N 1
ATOM 610 C CA . THR A 1 72 ? 5.986 -6.123 -1.702 1.00 93.69 72 THR A CA 1
ATOM 611 C C . THR A 1 72 ? 7.228 -5.707 -2.491 1.00 93.69 72 THR A C 1
ATOM 613 O O . THR A 1 72 ? 7.491 -6.243 -3.565 1.00 93.69 72 THR A O 1
ATOM 616 N N . VAL A 1 73 ? 8.033 -4.783 -1.961 1.00 94.56 73 VAL A N 1
ATOM 617 C CA . VAL A 1 73 ? 9.207 -4.249 -2.671 1.00 94.56 73 VAL A CA 1
ATOM 618 C C . VAL A 1 73 ? 10.302 -5.296 -2.886 1.00 94.56 73 VAL A C 1
ATOM 620 O O . VAL A 1 73 ? 11.045 -5.224 -3.862 1.00 94.56 73 VAL A O 1
ATOM 623 N N . LYS A 1 74 ? 10.352 -6.332 -2.037 1.00 93.38 74 LYS A N 1
ATOM 624 C CA . LYS A 1 74 ? 11.262 -7.483 -2.185 1.00 93.38 74 LYS A CA 1
ATOM 625 C C . LYS A 1 74 ? 10.970 -8.304 -3.448 1.00 93.38 74 LYS A C 1
ATOM 627 O O . LYS A 1 74 ? 11.838 -9.033 -3.913 1.00 93.38 74 LYS A O 1
ATOM 632 N N . MET A 1 75 ? 9.768 -8.180 -4.012 1.00 92.06 75 MET A N 1
ATOM 633 C CA . MET A 1 75 ? 9.350 -8.903 -5.215 1.00 92.06 75 MET A CA 1
ATOM 634 C C . MET A 1 75 ? 9.729 -8.172 -6.511 1.00 92.06 75 MET A C 1
ATOM 636 O O . MET A 1 75 ? 9.724 -8.786 -7.578 1.00 92.06 75 MET A O 1
ATOM 640 N N . TYR A 1 76 ? 10.036 -6.870 -6.455 1.00 94.06 76 TYR A N 1
ATOM 641 C CA . TYR A 1 76 ? 10.192 -6.045 -7.658 1.00 94.06 76 TYR A CA 1
ATOM 642 C C . TYR A 1 76 ? 11.305 -6.510 -8.584 1.00 94.06 76 TYR A C 1
ATOM 644 O O . TYR A 1 76 ? 11.107 -6.508 -9.799 1.00 94.06 76 TYR A O 1
ATOM 652 N N . ASP A 1 77 ? 12.438 -6.948 -8.044 1.00 91.69 77 ASP A N 1
ATOM 653 C CA . ASP A 1 77 ? 13.569 -7.372 -8.871 1.00 91.69 77 ASP A CA 1
ATOM 654 C C . ASP A 1 77 ? 13.233 -8.673 -9.626 1.00 91.69 77 ASP A C 1
ATOM 656 O O . ASP A 1 77 ? 13.463 -8.770 -10.832 1.00 91.69 77 ASP A O 1
ATOM 660 N N . ASN A 1 78 ? 12.567 -9.627 -8.957 1.00 90.50 78 ASN A N 1
ATOM 661 C CA . ASN A 1 78 ? 12.076 -10.863 -9.581 1.00 90.50 78 ASN A CA 1
ATOM 662 C C . ASN A 1 78 ? 11.038 -10.572 -10.679 1.00 90.50 78 ASN A C 1
ATOM 664 O O . ASN A 1 78 ? 11.127 -11.082 -11.798 1.00 90.50 78 ASN A O 1
ATOM 668 N N . LEU A 1 79 ? 10.069 -9.702 -10.383 1.00 89.62 79 LEU A N 1
ATOM 669 C CA . LEU A 1 79 ? 9.035 -9.302 -11.339 1.00 89.62 79 LEU A CA 1
ATOM 670 C C . LEU A 1 79 ? 9.634 -8.573 -12.547 1.00 89.62 79 LEU A C 1
ATOM 672 O O . LEU A 1 79 ? 9.261 -8.861 -13.682 1.00 89.62 79 LEU A O 1
ATOM 676 N N . THR A 1 80 ? 10.596 -7.678 -12.320 1.00 88.62 80 THR A N 1
ATOM 677 C CA . THR A 1 80 ? 11.291 -6.938 -13.383 1.00 88.62 80 THR A CA 1
ATOM 678 C C . THR A 1 80 ? 12.092 -7.877 -14.280 1.00 88.62 80 THR A C 1
ATOM 680 O O . THR A 1 80 ? 12.031 -7.755 -15.507 1.00 88.62 80 THR A O 1
ATOM 683 N N . GLY A 1 81 ? 12.790 -8.854 -13.693 1.00 87.50 81 GLY A N 1
ATOM 684 C CA . GLY A 1 81 ? 13.491 -9.899 -14.440 1.00 87.50 81 GLY A CA 1
ATOM 685 C C . GLY A 1 81 ? 12.535 -10.732 -15.295 1.00 87.50 81 GLY A C 1
ATOM 686 O O . GLY A 1 81 ? 12.750 -10.884 -16.495 1.00 87.50 81 GLY A O 1
ATOM 687 N N . SER A 1 82 ? 11.426 -11.183 -14.705 1.00 83.88 82 SER A N 1
ATOM 688 C CA . SER A 1 82 ? 10.367 -11.927 -15.397 1.00 83.88 82 SER A CA 1
ATOM 689 C C . SER A 1 82 ? 9.765 -11.141 -16.569 1.00 83.88 82 SER A C 1
ATOM 691 O O . SER A 1 82 ? 9.597 -11.690 -17.656 1.00 83.88 82 SER A O 1
ATOM 693 N N . TYR A 1 83 ? 9.480 -9.847 -16.386 1.00 80.56 83 TYR A N 1
ATOM 694 C CA . TYR A 1 83 ? 8.981 -8.968 -17.451 1.00 80.56 83 TYR A CA 1
ATOM 695 C C . TYR A 1 83 ? 9.998 -8.811 -18.582 1.00 80.56 83 TYR A C 1
ATOM 697 O O . TYR A 1 83 ? 9.655 -8.977 -19.751 1.00 80.56 83 TYR A O 1
ATOM 705 N N . THR A 1 84 ? 11.263 -8.588 -18.232 1.00 82.62 84 THR A N 1
ATOM 706 C CA . THR A 1 84 ? 12.348 -8.442 -19.209 1.00 82.62 84 THR A CA 1
ATOM 707 C C . THR A 1 84 ? 12.552 -9.720 -20.024 1.00 82.62 84 THR A C 1
ATOM 709 O O . THR A 1 84 ? 12.718 -9.650 -21.241 1.00 82.62 84 THR A O 1
ATOM 712 N N . GLU A 1 85 ? 12.503 -10.891 -19.386 1.00 82.81 85 GLU A N 1
ATOM 713 C CA . GLU A 1 85 ? 12.598 -12.194 -20.054 1.00 82.81 85 GLU A CA 1
ATOM 714 C C . GLU A 1 85 ? 11.449 -12.411 -21.052 1.00 82.81 85 GLU A C 1
ATOM 716 O O . GLU A 1 85 ? 11.684 -12.833 -22.184 1.00 82.81 85 GLU A O 1
ATOM 721 N N . MET A 1 86 ? 10.207 -12.094 -20.669 1.00 78.19 86 MET A N 1
ATOM 722 C CA . MET A 1 86 ? 9.057 -12.225 -21.574 1.00 78.19 86 MET A CA 1
ATOM 723 C C . MET A 1 86 ? 9.230 -11.366 -22.828 1.00 78.19 86 MET A C 1
ATOM 725 O O . MET A 1 86 ? 9.022 -11.844 -23.939 1.00 78.19 86 MET A O 1
ATOM 729 N N . GLU A 1 87 ? 9.689 -10.129 -22.667 1.00 75.69 87 GLU A N 1
ATOM 730 C CA . GLU A 1 87 ? 9.958 -9.224 -23.783 1.00 75.69 87 GLU A CA 1
ATOM 731 C C . GLU A 1 87 ? 11.142 -9.665 -24.656 1.00 75.69 87 GLU A C 1
ATOM 733 O O . GLU A 1 87 ? 11.142 -9.414 -25.857 1.00 75.69 87 GLU A O 1
ATOM 738 N N . MET A 1 88 ? 12.179 -10.291 -24.081 1.00 77.31 88 MET A N 1
ATOM 739 C CA . MET A 1 88 ? 13.288 -10.871 -24.862 1.00 77.31 88 MET A CA 1
ATOM 740 C C . MET A 1 88 ? 12.772 -11.930 -25.839 1.00 77.31 88 MET A C 1
ATOM 742 O O . MET A 1 88 ? 13.241 -12.011 -26.973 1.00 77.31 88 MET A O 1
ATOM 746 N N . ASN A 1 89 ? 11.813 -12.732 -25.380 1.00 76.75 89 ASN A N 1
ATOM 747 C CA . ASN A 1 89 ? 11.301 -13.886 -26.103 1.00 76.75 89 ASN A CA 1
ATOM 748 C C . ASN A 1 89 ? 10.190 -13.535 -27.102 1.00 76.75 89 ASN A C 1
ATOM 750 O O . ASN A 1 89 ? 9.903 -14.344 -27.984 1.00 76.75 89 ASN A O 1
ATOM 754 N N . ASP A 1 90 ? 9.591 -12.346 -26.995 1.00 74.25 90 ASP A N 1
ATOM 755 C CA . ASP A 1 90 ? 8.491 -11.920 -27.852 1.00 74.25 90 ASP A CA 1
ATOM 756 C C . ASP A 1 90 ? 8.692 -10.495 -28.385 1.00 74.25 90 ASP A C 1
ATOM 758 O O . ASP A 1 90 ? 8.554 -9.493 -27.679 1.00 74.25 90 ASP A O 1
ATOM 762 N N . LYS A 1 91 ? 8.998 -10.401 -29.685 1.00 71.69 91 LYS A N 1
ATOM 763 C CA . LYS A 1 91 ? 9.230 -9.120 -30.367 1.00 71.69 91 LYS A CA 1
ATOM 764 C C . LYS A 1 91 ? 7.993 -8.222 -30.365 1.00 71.69 91 LYS A C 1
ATOM 766 O O . LYS A 1 91 ? 8.159 -7.005 -30.431 1.00 71.69 91 LYS A O 1
ATOM 771 N N . VAL A 1 92 ? 6.785 -8.788 -30.278 1.00 70.44 92 VAL A N 1
ATOM 772 C CA . VAL A 1 92 ? 5.537 -8.013 -30.255 1.00 70.44 92 VAL A CA 1
ATOM 773 C C . VAL A 1 92 ? 5.489 -7.151 -28.994 1.00 70.44 92 VAL A C 1
ATOM 775 O O . VAL A 1 92 ? 5.231 -5.951 -29.097 1.00 70.44 92 VAL A O 1
ATOM 778 N N . LEU A 1 93 ? 5.884 -7.716 -27.846 1.00 69.06 93 LEU A N 1
ATOM 779 C CA . LEU A 1 93 ? 5.924 -7.040 -26.541 1.00 69.06 93 LEU A CA 1
ATOM 780 C C . LEU A 1 93 ? 6.980 -5.918 -26.447 1.00 69.06 93 LEU A C 1
ATOM 782 O O . LEU A 1 93 ? 6.919 -5.092 -25.545 1.00 69.06 93 LEU A O 1
ATOM 786 N N . ARG A 1 94 ? 7.949 -5.856 -27.374 1.00 67.44 94 ARG A N 1
ATOM 787 C CA . ARG A 1 94 ? 8.974 -4.788 -27.443 1.00 67.44 94 ARG A CA 1
ATOM 788 C C . ARG A 1 94 ? 8.664 -3.679 -28.444 1.00 67.44 94 ARG A C 1
ATOM 790 O O . ARG A 1 94 ? 9.472 -2.762 -28.620 1.00 67.44 94 ARG A O 1
ATOM 797 N N . THR A 1 95 ? 7.534 -3.760 -29.139 1.00 65.44 95 THR A N 1
ATOM 798 C CA . THR A 1 95 ? 7.165 -2.745 -30.131 1.00 65.44 95 THR A CA 1
ATOM 799 C C . THR A 1 95 ? 6.913 -1.405 -29.424 1.00 65.44 95 THR A C 1
ATOM 801 O O . THR A 1 95 ? 6.457 -1.372 -28.286 1.00 65.44 95 THR A O 1
ATOM 804 N N . ARG A 1 96 ? 7.237 -0.268 -30.050 1.00 64.25 96 ARG A N 1
ATOM 805 C CA . ARG A 1 96 ? 6.900 1.059 -29.499 1.00 64.25 96 ARG A CA 1
ATOM 806 C C . ARG A 1 96 ? 5.444 1.367 -29.849 1.00 64.25 96 ARG A C 1
ATOM 808 O O . ARG A 1 96 ? 5.099 1.403 -31.026 1.00 64.25 96 ARG A O 1
ATOM 815 N N . HIS A 1 97 ? 4.598 1.592 -28.850 1.00 61.97 97 HIS A N 1
ATOM 816 C CA . HIS A 1 97 ? 3.140 1.669 -29.002 1.00 61.97 97 HIS A CA 1
ATOM 817 C C . HIS A 1 97 ? 2.634 3.118 -29.017 1.00 61.97 97 HIS A C 1
ATOM 819 O O . HIS A 1 97 ? 1.629 3.450 -28.389 1.00 61.97 97 HIS A O 1
ATOM 825 N N . ALA A 1 98 ? 3.308 3.998 -29.764 1.00 53.62 98 ALA A N 1
ATOM 826 C CA . ALA A 1 98 ? 2.813 5.359 -29.973 1.00 53.62 98 ALA A CA 1
ATOM 827 C C . ALA A 1 98 ? 1.517 5.392 -30.816 1.00 53.62 98 ALA A C 1
ATOM 829 O O . ALA A 1 98 ? 0.769 6.361 -30.736 1.00 53.62 98 ALA A O 1
ATOM 830 N N . GLU A 1 99 ? 1.189 4.329 -31.568 1.00 49.38 99 GLU A N 1
ATOM 831 C CA . GLU A 1 99 ? 0.006 4.291 -32.435 1.00 49.38 99 GLU A CA 1
ATOM 832 C C . GLU A 1 99 ? -0.744 2.940 -32.391 1.00 49.38 99 GLU A C 1
ATOM 834 O O . GLU A 1 99 ? -0.235 1.887 -32.758 1.00 49.38 99 GLU A O 1
ATOM 839 N N . LYS A 1 100 ? -2.010 2.995 -31.955 1.00 50.91 100 LYS A N 1
ATOM 840 C CA . LYS A 1 100 ? -3.152 2.179 -32.425 1.00 50.91 100 LYS A CA 1
ATOM 841 C C . LYS A 1 100 ? -3.041 0.636 -32.491 1.00 50.91 100 LYS A C 1
ATOM 843 O O . LYS A 1 100 ? -3.744 0.039 -33.301 1.00 50.91 100 LYS A O 1
ATOM 848 N N . VAL A 1 101 ? -2.304 -0.042 -31.606 1.00 53.44 101 VAL A N 1
ATOM 849 C CA . VAL A 1 101 ? -2.386 -1.519 -31.465 1.00 53.44 101 VAL A CA 1
ATOM 850 C C . VAL A 1 101 ? -2.463 -1.936 -29.991 1.00 53.44 101 VAL A C 1
ATOM 852 O O . VAL A 1 101 ? -1.498 -2.407 -29.418 1.00 53.44 101 VAL A O 1
ATOM 855 N N . LYS A 1 102 ? -3.619 -1.759 -29.336 1.00 53.38 102 LYS A N 1
ATOM 856 C CA . LYS A 1 102 ? -3.797 -2.153 -27.914 1.00 53.38 102 LYS A CA 1
ATOM 857 C C . LYS A 1 102 ? -4.310 -3.589 -27.707 1.00 53.38 102 LYS A C 1
ATOM 859 O O . LYS A 1 102 ? -4.295 -4.095 -26.592 1.00 53.38 102 LYS A O 1
ATOM 864 N N . GLY A 1 103 ? -4.830 -4.231 -28.758 1.00 53.12 103 GLY A N 1
ATOM 865 C CA . GLY A 1 103 ? -5.582 -5.489 -28.635 1.00 53.12 103 GLY A CA 1
ATOM 866 C C . GLY A 1 103 ? -4.728 -6.759 -28.567 1.00 53.12 103 GLY A C 1
ATOM 867 O O . GLY A 1 103 ? -5.035 -7.648 -27.777 1.00 53.12 103 GLY A O 1
ATOM 868 N N . LEU A 1 104 ? -3.668 -6.847 -29.380 1.00 52.94 104 LEU A N 1
ATOM 869 C CA . LEU A 1 104 ? -2.836 -8.053 -29.491 1.00 52.94 104 LEU A CA 1
ATOM 870 C C . LEU A 1 104 ? -1.949 -8.247 -28.250 1.00 52.94 104 LEU A C 1
ATOM 872 O O . LEU A 1 104 ? -1.948 -9.316 -27.647 1.00 52.94 104 LEU A O 1
ATOM 876 N N . GLU A 1 105 ? -1.284 -7.179 -27.809 1.00 56.81 105 GLU A N 1
ATOM 877 C CA . GLU A 1 105 ? -0.356 -7.187 -26.672 1.00 56.81 105 GLU A CA 1
ATOM 878 C C . GLU A 1 105 ? -1.047 -7.562 -25.350 1.00 56.81 105 GLU A C 1
ATOM 880 O O . GLU A 1 105 ? -0.537 -8.374 -24.579 1.00 56.81 105 GLU A O 1
ATOM 885 N N . ALA A 1 106 ? -2.253 -7.036 -25.097 1.00 56.53 106 ALA A N 1
ATOM 886 C CA . ALA A 1 106 ? -3.021 -7.366 -23.897 1.00 56.53 106 ALA A CA 1
ATOM 887 C C . ALA A 1 106 ? -3.437 -8.849 -23.852 1.00 56.53 106 ALA A C 1
ATOM 889 O O . ALA A 1 106 ? -3.601 -9.422 -22.770 1.00 56.53 106 ALA A O 1
ATOM 890 N N . TRP A 1 107 ? -3.625 -9.480 -25.015 1.00 51.53 107 TRP A N 1
ATOM 891 C CA . TRP A 1 107 ? -3.971 -10.896 -25.125 1.00 51.53 107 TRP A CA 1
ATOM 892 C C . TRP A 1 107 ? -2.732 -11.793 -24.991 1.00 51.53 107 TRP A C 1
ATOM 894 O O . TRP A 1 107 ? -2.763 -12.772 -24.242 1.00 51.53 107 TRP A O 1
ATOM 904 N N . GLU A 1 108 ? -1.615 -11.419 -25.618 1.00 57.50 108 GLU A N 1
ATOM 905 C CA . GLU A 1 108 ? -0.339 -12.136 -25.501 1.00 57.50 108 GLU A CA 1
ATOM 906 C C . GLU A 1 108 ? 0.244 -12.029 -24.087 1.00 57.50 108 GLU A C 1
ATOM 908 O O . GLU A 1 108 ? 0.573 -13.047 -23.475 1.00 57.50 108 GLU A O 1
ATOM 913 N N . SER A 1 109 ? 0.212 -10.845 -23.473 1.00 59.66 109 SER A N 1
ATOM 914 C CA . SER A 1 109 ? 0.620 -10.635 -22.076 1.00 59.66 109 SER A CA 1
ATOM 915 C C . SER A 1 109 ? -0.181 -11.489 -21.086 1.00 59.66 109 SER A C 1
ATOM 917 O O . SER A 1 109 ? 0.360 -11.962 -20.083 1.00 59.66 109 SER A O 1
ATOM 919 N N . LYS A 1 110 ? -1.470 -11.752 -21.356 1.00 61.34 110 LYS A N 1
ATOM 920 C CA . LYS A 1 110 ? -2.291 -12.660 -20.531 1.00 61.34 110 LYS A CA 1
ATOM 921 C C . LYS A 1 110 ? -1.814 -14.109 -20.607 1.00 61.34 110 LYS A C 1
ATOM 923 O O . LYS A 1 110 ? -1.870 -14.806 -19.593 1.00 61.34 110 LYS A O 1
ATOM 928 N N . LYS A 1 111 ? -1.341 -14.562 -21.773 1.00 62.75 111 LYS A N 1
ATOM 929 C CA . LYS A 1 111 ? -0.778 -15.908 -21.955 1.00 62.75 111 LYS A CA 1
ATOM 930 C C . LYS A 1 111 ? 0.493 -16.073 -21.124 1.00 62.75 111 LYS A C 1
ATOM 932 O O . LYS A 1 111 ? 0.617 -17.072 -20.421 1.00 62.75 111 LYS A O 1
ATOM 937 N N . TYR A 1 112 ? 1.378 -15.079 -21.142 1.00 62.91 112 TYR A N 1
ATOM 938 C CA . TYR A 1 112 ? 2.642 -15.146 -20.408 1.00 62.91 112 TYR A CA 1
ATOM 939 C C . TYR A 1 112 ? 2.500 -14.901 -18.895 1.00 62.91 112 TYR A C 1
ATOM 941 O O . TYR A 1 112 ? 3.274 -15.447 -18.113 1.00 62.91 112 TYR A O 1
ATOM 949 N N . ARG A 1 113 ? 1.465 -14.171 -18.448 1.00 64.38 113 ARG A N 1
ATOM 950 C CA . ARG A 1 113 ? 1.125 -14.023 -17.015 1.00 64.38 113 ARG A CA 1
ATOM 951 C C . ARG A 1 113 ? 0.512 -15.282 -16.389 1.00 64.38 113 ARG A C 1
ATOM 953 O O . ARG A 1 113 ? 0.378 -15.341 -15.167 1.00 64.38 113 ARG A O 1
ATOM 960 N N . LYS A 1 114 ? 0.102 -16.284 -17.176 1.00 65.62 114 LYS A N 1
ATOM 961 C CA . LYS A 1 114 ? -0.526 -17.503 -16.645 1.00 65.62 114 LYS A CA 1
ATOM 962 C C . LYS A 1 114 ? 0.518 -18.362 -15.918 1.00 65.62 114 LYS A C 1
ATOM 964 O O . LYS A 1 114 ? 1.429 -18.887 -16.543 1.00 65.62 114 LYS A O 1
ATOM 969 N N . GLY A 1 115 ? 0.362 -18.513 -14.602 1.00 64.44 115 GLY A N 1
ATOM 970 C CA . GLY A 1 115 ? 1.268 -19.302 -13.754 1.00 64.44 115 GLY A CA 1
ATOM 971 C C . GLY A 1 115 ? 2.511 -18.555 -13.256 1.00 64.44 115 GLY A C 1
ATOM 972 O O . GLY A 1 115 ? 3.293 -19.144 -12.517 1.00 64.44 115 GLY A O 1
ATOM 973 N N . ARG A 1 116 ? 2.685 -17.274 -13.616 1.00 70.62 116 ARG A N 1
ATOM 974 C CA . ARG A 1 116 ? 3.730 -16.405 -13.054 1.00 70.62 116 ARG A CA 1
ATOM 975 C C . ARG A 1 116 ? 3.199 -15.635 -11.845 1.00 70.62 116 ARG A C 1
ATOM 977 O O . ARG A 1 116 ? 2.000 -15.362 -11.745 1.00 70.62 116 ARG A O 1
ATOM 984 N N . GLU A 1 117 ? 4.109 -15.279 -10.944 1.00 71.44 117 GLU A N 1
ATOM 985 C CA . GLU A 1 117 ? 3.818 -14.438 -9.786 1.00 71.44 117 GLU A CA 1
ATOM 986 C C . GLU A 1 117 ? 3.201 -13.109 -10.246 1.00 71.44 117 GLU A C 1
ATOM 988 O O . GLU A 1 117 ? 3.710 -12.440 -11.152 1.00 71.44 117 GLU A O 1
ATOM 993 N N . ARG A 1 118 ? 2.043 -12.756 -9.680 1.00 76.19 118 ARG A N 1
ATOM 994 C CA . ARG A 1 118 ? 1.362 -11.507 -10.026 1.00 76.19 118 ARG A CA 1
ATOM 995 C C . ARG A 1 118 ? 2.010 -10.375 -9.247 1.00 76.19 118 ARG A C 1
ATOM 997 O O . ARG A 1 118 ? 2.096 -10.441 -8.026 1.00 76.19 118 ARG A O 1
ATOM 1004 N N . GLY A 1 119 ? 2.403 -9.323 -9.959 1.00 82.56 119 GLY A N 1
ATOM 1005 C CA . GLY A 1 119 ? 2.821 -8.088 -9.308 1.00 82.56 119 GLY A CA 1
ATOM 1006 C C . GLY A 1 119 ? 1.707 -7.488 -8.436 1.00 82.56 119 GLY A C 1
ATOM 1007 O O . GLY A 1 119 ? 0.522 -7.728 -8.708 1.00 82.56 119 GLY A O 1
ATOM 1008 N N . PRO A 1 120 ? 2.078 -6.712 -7.404 1.00 90.94 120 PRO A N 1
ATOM 1009 C CA . PRO A 1 120 ? 1.124 -6.017 -6.548 1.00 90.94 120 PRO A CA 1
ATOM 1010 C C . PRO A 1 120 ? 0.279 -5.039 -7.367 1.00 90.94 120 PRO A C 1
ATOM 1012 O O . PRO A 1 120 ? 0.785 -4.396 -8.286 1.00 90.94 120 PRO A O 1
ATOM 1015 N N . PHE A 1 121 ? -1.007 -4.914 -7.032 1.00 92.69 121 PHE A N 1
ATOM 1016 C CA . PHE A 1 121 ? -1.842 -3.866 -7.619 1.00 92.69 121 PHE A CA 1
ATOM 1017 C C . PHE A 1 121 ? -1.596 -2.530 -6.908 1.00 92.69 121 PHE A C 1
ATOM 1019 O O . PHE A 1 121 ? -1.383 -1.517 -7.568 1.00 92.69 121 PHE A O 1
ATOM 1026 N N . VAL A 1 122 ? -1.542 -2.538 -5.572 1.00 95.75 122 VAL A N 1
ATOM 1027 C CA . VAL A 1 122 ? -1.176 -1.374 -4.753 1.00 95.75 122 VAL A CA 1
ATOM 1028 C C . VAL A 1 122 ? -0.049 -1.735 -3.797 1.00 95.75 122 VAL A C 1
ATOM 1030 O O . VAL A 1 122 ? -0.204 -2.610 -2.947 1.00 95.75 122 VAL A O 1
ATOM 1033 N N . THR A 1 123 ? 1.044 -0.979 -3.859 1.00 97.00 123 THR A N 1
ATOM 1034 C CA . THR A 1 123 ? 2.089 -0.978 -2.828 1.00 97.00 123 THR A CA 1
ATOM 1035 C C . THR A 1 123 ? 1.810 0.151 -1.844 1.00 97.00 123 THR A C 1
ATOM 1037 O O . THR A 1 123 ? 1.956 1.326 -2.178 1.00 97.00 123 THR A O 1
ATOM 1040 N N . HIS A 1 124 ? 1.390 -0.190 -0.627 1.00 96.56 124 HIS A N 1
ATOM 1041 C CA . HIS A 1 124 ? 0.967 0.780 0.377 1.00 96.56 124 HIS A CA 1
ATOM 1042 C C . HIS A 1 124 ? 2.055 1.000 1.437 1.00 96.56 124 HIS A C 1
ATOM 1044 O O . HIS A 1 124 ? 2.325 0.139 2.279 1.00 96.56 124 HIS A O 1
ATOM 1050 N N . PHE A 1 125 ? 2.654 2.194 1.421 1.00 95.75 125 PHE A N 1
ATOM 1051 C CA . PHE A 1 125 ? 3.707 2.630 2.348 1.00 95.75 125 PHE A CA 1
ATOM 1052 C C . PHE A 1 125 ? 3.159 3.075 3.714 1.00 95.75 125 PHE A C 1
ATOM 1054 O O . PHE A 1 125 ? 3.420 4.185 4.190 1.00 95.75 125 PHE A O 1
ATOM 1061 N N . THR A 1 126 ? 2.366 2.207 4.346 1.00 92.25 126 THR A N 1
ATOM 1062 C CA . THR A 1 126 ? 1.837 2.447 5.694 1.00 92.25 126 THR A CA 1
ATOM 1063 C C . THR A 1 126 ? 2.974 2.662 6.697 1.00 92.25 126 THR A C 1
ATOM 1065 O O . THR A 1 126 ? 3.997 1.978 6.655 1.00 92.25 126 THR A O 1
ATOM 1068 N N . GLY A 1 127 ? 2.819 3.656 7.572 1.00 90.31 127 GLY A N 1
ATOM 1069 C CA . GLY A 1 127 ? 3.808 4.012 8.591 1.00 90.31 127 GLY A CA 1
ATOM 1070 C C . GLY A 1 127 ? 5.060 4.742 8.088 1.00 90.31 127 GLY A C 1
ATOM 1071 O O . GLY A 1 127 ? 5.896 5.090 8.910 1.00 90.31 127 GLY A O 1
ATOM 1072 N N . CYS A 1 128 ? 5.218 5.022 6.789 1.00 92.12 128 CYS A N 1
ATOM 1073 C CA . CYS A 1 128 ? 6.379 5.782 6.301 1.00 92.12 128 CYS A CA 1
ATOM 1074 C C . CYS A 1 128 ? 6.276 7.300 6.506 1.00 92.12 128 CYS A C 1
ATOM 1076 O O . CYS A 1 128 ? 7.300 7.967 6.556 1.00 92.12 128 CYS A O 1
ATOM 1078 N N . GLN A 1 129 ? 5.056 7.844 6.584 1.00 88.88 129 GLN A N 1
ATOM 1079 C CA . GLN A 1 129 ? 4.758 9.237 6.959 1.00 88.88 129 GLN A CA 1
ATOM 1080 C C . GLN A 1 129 ? 5.743 10.311 6.414 1.00 88.88 129 GLN A C 1
ATOM 1082 O O . GLN A 1 129 ? 6.274 11.123 7.175 1.00 88.88 129 GLN A O 1
ATOM 1087 N N . PRO A 1 130 ? 5.976 10.370 5.086 1.00 87.81 130 PRO A N 1
ATOM 1088 C CA . PRO A 1 130 ? 7.016 11.216 4.488 1.00 87.81 130 PRO A CA 1
ATOM 1089 C C . PRO A 1 130 ? 6.787 12.724 4.678 1.00 87.81 130 PRO A C 1
ATOM 1091 O O . PRO A 1 130 ? 7.729 13.504 4.591 1.00 87.81 130 PRO A O 1
ATOM 1094 N N . CYS A 1 131 ? 5.543 13.145 4.924 1.00 88.19 131 CYS A N 1
ATOM 1095 C CA . CYS A 1 131 ? 5.183 14.559 5.022 1.00 88.19 131 CYS A CA 1
ATOM 1096 C C . CYS A 1 131 ? 5.457 15.177 6.399 1.00 88.19 131 CYS A C 1
ATOM 1098 O O . CYS A 1 131 ? 5.761 16.363 6.463 1.00 88.19 131 CYS A O 1
ATOM 1100 N N . ASN A 1 132 ? 5.316 14.411 7.487 1.00 84.50 132 ASN A N 1
ATOM 1101 C CA . ASN A 1 132 ? 5.529 14.918 8.849 1.00 84.50 132 ASN A CA 1
ATOM 1102 C C . ASN A 1 132 ? 6.818 14.377 9.495 1.00 84.50 132 ASN A C 1
ATOM 1104 O O . ASN A 1 132 ? 7.236 14.889 10.527 1.00 84.50 132 ASN A O 1
ATOM 1108 N N . GLY A 1 133 ? 7.456 13.369 8.888 1.00 76.94 133 GLY A N 1
ATOM 1109 C CA . GLY A 1 133 ? 8.715 12.785 9.355 1.00 76.94 133 GLY A CA 1
ATOM 1110 C C . GLY A 1 133 ? 8.572 11.780 10.501 1.00 76.94 133 GLY A C 1
ATOM 1111 O O . GLY A 1 133 ? 9.549 11.111 10.835 1.00 76.94 133 GLY A O 1
ATOM 1112 N N . GLU A 1 134 ? 7.373 11.609 11.058 1.00 79.06 134 GLU A N 1
ATOM 1113 C CA . GLU A 1 134 ? 7.076 10.718 12.186 1.00 79.06 134 GLU A CA 1
ATOM 1114 C C . GLU A 1 134 ? 6.870 9.270 11.723 1.00 79.06 134 GLU A C 1
ATOM 1116 O O . GLU A 1 134 ? 5.854 8.646 12.009 1.00 79.06 134 GLU A O 1
ATOM 1121 N N . HIS A 1 135 ? 7.809 8.733 10.949 1.00 79.38 135 HIS A N 1
ATOM 1122 C CA . HIS A 1 135 ? 7.717 7.360 10.467 1.00 79.38 135 HIS A CA 1
ATOM 1123 C C . HIS A 1 135 ? 7.772 6.350 11.620 1.00 79.38 135 HIS A C 1
ATOM 1125 O O . HIS A 1 135 ? 8.374 6.592 12.669 1.00 79.38 135 HIS A O 1
ATOM 1131 N N . ASN A 1 136 ? 7.158 5.186 11.407 1.00 80.56 136 ASN A N 1
ATOM 1132 C CA . ASN A 1 136 ? 7.220 4.062 12.331 1.00 80.56 136 ASN A CA 1
ATOM 1133 C C . ASN A 1 136 ? 8.701 3.747 12.641 1.00 80.56 136 ASN A C 1
ATOM 1135 O O . ASN A 1 136 ? 9.443 3.443 11.703 1.00 80.56 136 ASN A O 1
ATOM 1139 N N . PRO A 1 137 ? 9.130 3.753 13.922 1.00 83.12 137 PRO A N 1
ATOM 1140 C CA . PRO A 1 137 ? 10.525 3.527 14.316 1.00 83.12 137 PRO A CA 1
ATOM 1141 C C . PRO A 1 137 ? 11.121 2.189 13.859 1.00 83.12 137 PRO A C 1
ATOM 1143 O O . PRO A 1 137 ? 12.338 2.004 13.887 1.00 83.12 137 PRO A O 1
ATOM 1146 N N . GLN A 1 138 ? 10.276 1.231 13.468 1.00 84.00 138 GLN A N 1
ATOM 1147 C CA . GLN A 1 138 ? 10.718 -0.026 12.865 1.00 84.00 138 GLN A CA 1
ATOM 1148 C C . GLN A 1 138 ? 11.403 0.189 11.507 1.00 84.00 138 GLN A C 1
ATOM 1150 O O . GLN A 1 138 ? 12.291 -0.582 11.140 1.00 84.00 138 GLN A O 1
ATOM 1155 N N . TYR A 1 139 ? 11.033 1.243 10.780 1.00 86.12 139 TYR A N 1
ATOM 1156 C CA . TYR A 1 139 ? 11.662 1.629 9.523 1.00 86.12 139 TYR A CA 1
ATOM 1157 C C . TYR A 1 139 ? 12.836 2.553 9.816 1.00 86.12 139 TYR A C 1
ATOM 1159 O O . TYR A 1 139 ? 12.702 3.541 10.527 1.00 86.12 139 TYR A O 1
ATOM 1167 N N . LYS A 1 140 ? 14.015 2.214 9.294 1.00 82.12 140 LYS A N 1
ATOM 1168 C CA . LYS A 1 140 ? 15.255 2.927 9.615 1.00 82.12 140 LYS A CA 1
ATOM 1169 C C . LYS A 1 140 ? 15.695 3.826 8.468 1.00 82.12 140 LYS A C 1
ATOM 1171 O O . LYS A 1 140 ? 15.683 3.406 7.308 1.00 82.12 140 LYS A O 1
ATOM 1176 N N . GLY A 1 141 ? 16.178 5.018 8.816 1.00 81.94 141 GLY A N 1
ATOM 1177 C CA . GLY A 1 141 ? 16.851 5.931 7.893 1.00 81.94 141 GLY A CA 1
ATOM 1178 C C . GLY A 1 141 ? 15.995 6.284 6.676 1.00 81.94 141 GLY A C 1
ATOM 1179 O O . GLY A 1 141 ? 14.809 6.570 6.796 1.00 81.94 141 GLY A O 1
ATOM 1180 N N . GLU A 1 142 ? 16.595 6.232 5.489 1.00 87.38 142 GLU A N 1
ATOM 1181 C CA . GLU A 1 142 ? 15.939 6.612 4.230 1.00 87.38 142 GLU A CA 1
ATOM 1182 C C . GLU A 1 142 ? 15.189 5.461 3.545 1.00 87.38 142 GLU A C 1
ATOM 1184 O O . GLU A 1 142 ? 14.747 5.606 2.407 1.00 87.38 142 GLU A O 1
ATOM 1189 N N . THR A 1 143 ? 15.018 4.315 4.217 1.00 92.25 143 THR A N 1
ATOM 1190 C CA . THR A 1 143 ? 14.443 3.106 3.598 1.00 92.25 143 THR A CA 1
ATOM 1191 C C . THR A 1 143 ? 13.078 3.384 2.968 1.00 92.25 143 THR A C 1
ATOM 1193 O O . THR A 1 143 ? 12.859 3.029 1.816 1.00 92.25 143 THR A O 1
ATOM 1196 N N . CYS A 1 144 ? 12.187 4.093 3.669 1.00 93.31 144 CYS A N 1
ATOM 1197 C CA . CYS A 1 144 ? 10.883 4.474 3.123 1.00 93.31 144 CYS A CA 1
ATOM 1198 C C . CYS A 1 144 ? 11.003 5.271 1.817 1.00 93.31 144 CYS A C 1
ATOM 1200 O O . CYS A 1 144 ? 10.341 4.946 0.837 1.00 93.31 144 CYS A O 1
ATOM 1202 N N . TRP A 1 145 ? 11.870 6.285 1.778 1.00 92.88 145 TRP A N 1
ATOM 1203 C CA . TRP A 1 145 ? 12.057 7.129 0.597 1.00 92.88 145 TRP A CA 1
ATOM 1204 C C . TRP A 1 145 ? 12.673 6.370 -0.575 1.00 92.88 145 TRP A C 1
ATOM 1206 O O . TRP A 1 145 ? 12.216 6.510 -1.709 1.00 92.88 145 TRP A O 1
ATOM 1216 N N . ASN A 1 146 ? 13.689 5.553 -0.310 1.00 94.62 146 ASN A N 1
ATOM 1217 C CA . ASN A 1 146 ? 14.364 4.770 -1.341 1.00 94.62 146 ASN A CA 1
ATOM 1218 C C . ASN A 1 146 ? 13.420 3.731 -1.950 1.00 94.62 146 ASN A C 1
ATOM 1220 O O . ASN A 1 146 ? 13.348 3.590 -3.169 1.00 94.62 146 ASN A O 1
ATOM 1224 N N . GLU A 1 147 ? 12.617 3.073 -1.122 1.00 96.00 147 GLU A N 1
ATOM 1225 C CA . GLU A 1 147 ? 11.670 2.061 -1.581 1.00 96.00 147 GLU A CA 1
ATOM 1226 C C . GLU A 1 147 ? 10.436 2.679 -2.257 1.00 96.00 147 GLU A C 1
ATOM 1228 O O . GLU A 1 147 ? 9.917 2.109 -3.217 1.00 96.00 147 GLU A O 1
ATOM 1233 N N . MET A 1 148 ? 10.018 3.891 -1.863 1.00 96.06 148 MET A N 1
ATOM 1234 C CA . MET A 1 148 ? 9.026 4.677 -2.612 1.00 96.06 148 MET A CA 1
ATOM 1235 C C . MET A 1 148 ? 9.516 5.021 -4.022 1.00 96.06 148 MET A C 1
ATOM 1237 O O . MET A 1 148 ? 8.750 4.878 -4.976 1.00 96.06 148 MET A O 1
ATOM 1241 N N . LYS A 1 149 ? 10.785 5.426 -4.179 1.00 96.44 149 LYS A N 1
ATOM 1242 C CA . LYS A 1 149 ? 11.386 5.668 -5.503 1.00 96.44 149 LYS A CA 1
ATOM 1243 C C . LYS A 1 149 ? 11.399 4.393 -6.343 1.00 96.44 149 LYS A C 1
ATOM 1245 O O . LYS A 1 149 ? 10.932 4.416 -7.478 1.00 96.44 149 LYS A O 1
ATOM 1250 N N . ARG A 1 150 ? 11.832 3.265 -5.765 1.00 97.12 150 ARG A N 1
ATOM 1251 C CA . ARG A 1 150 ? 11.805 1.960 -6.447 1.00 97.12 150 ARG A CA 1
ATOM 1252 C C . ARG A 1 150 ? 10.398 1.565 -6.884 1.00 97.12 150 ARG A C 1
ATOM 1254 O O . ARG A 1 150 ? 10.219 1.124 -8.015 1.00 97.12 150 ARG A O 1
ATOM 1261 N N . ALA A 1 151 ? 9.396 1.754 -6.024 1.00 97.00 151 ALA A N 1
ATOM 1262 C CA . ALA A 1 151 ? 7.999 1.480 -6.355 1.00 97.00 151 ALA A CA 1
ATOM 1263 C C . ALA A 1 151 ? 7.479 2.369 -7.491 1.00 97.00 151 ALA A C 1
ATOM 1265 O O . ALA A 1 151 ? 6.800 1.866 -8.387 1.00 97.00 151 ALA A O 1
ATOM 1266 N N . LEU A 1 152 ? 7.822 3.662 -7.476 1.00 96.81 152 LEU A N 1
ATOM 1267 C CA . LEU A 1 152 ? 7.464 4.585 -8.548 1.00 96.81 152 LEU A CA 1
ATOM 1268 C C . LEU A 1 152 ? 8.103 4.156 -9.869 1.00 96.81 152 LEU A C 1
ATOM 1270 O O . LEU A 1 152 ? 7.383 3.985 -10.841 1.00 96.81 152 LEU A O 1
ATOM 1274 N N . ASN A 1 153 ? 9.409 3.891 -9.889 1.00 97.00 153 ASN A N 1
ATOM 1275 C CA . ASN A 1 153 ? 10.128 3.472 -11.094 1.00 97.00 153 ASN A CA 1
ATOM 1276 C C . ASN A 1 153 ? 9.639 2.112 -11.625 1.00 97.00 153 ASN A C 1
ATOM 1278 O O . ASN A 1 153 ? 9.549 1.902 -12.836 1.00 97.00 153 ASN A O 1
ATOM 1282 N N . PHE A 1 154 ? 9.270 1.183 -10.735 1.00 95.31 154 PHE A N 1
ATOM 1283 C CA . PHE A 1 154 ? 8.671 -0.100 -11.114 1.00 95.31 154 PHE A CA 1
ATOM 1284 C C . PHE A 1 154 ? 7.318 0.089 -11.816 1.00 95.31 154 PHE A C 1
ATOM 1286 O O . PHE A 1 154 ? 7.032 -0.576 -12.816 1.00 95.31 154 PHE A O 1
ATOM 1293 N N . ALA A 1 155 ? 6.484 1.000 -11.309 1.00 94.50 155 ALA A N 1
ATOM 1294 C CA . ALA A 1 155 ? 5.221 1.358 -11.944 1.00 94.50 155 ALA A CA 1
ATOM 1295 C C . ALA A 1 155 ? 5.443 2.140 -13.249 1.00 94.50 155 ALA A C 1
ATOM 1297 O O . ALA A 1 155 ? 4.821 1.822 -14.261 1.00 94.50 155 ALA A O 1
ATOM 1298 N N . ASP A 1 156 ? 6.363 3.103 -13.250 1.00 95.44 156 ASP A N 1
ATOM 1299 C CA . ASP A 1 156 ? 6.635 3.977 -14.392 1.00 95.44 156 ASP A CA 1
ATOM 1300 C C . ASP A 1 156 ? 7.212 3.201 -15.576 1.00 95.44 156 ASP A C 1
ATOM 1302 O O . ASP A 1 156 ? 6.853 3.451 -16.722 1.00 95.44 156 ASP A O 1
ATOM 1306 N N . ASN A 1 157 ? 7.976 2.135 -15.322 1.00 91.81 157 ASN A N 1
ATOM 1307 C CA . ASN A 1 157 ? 8.401 1.205 -16.365 1.00 91.81 157 ASN A CA 1
ATOM 1308 C C . ASN A 1 157 ? 7.231 0.597 -17.156 1.00 91.81 157 ASN A C 1
ATOM 1310 O O . ASN A 1 157 ? 7.393 0.321 -18.340 1.00 91.81 157 ASN A O 1
ATOM 1314 N N . GLN A 1 158 ? 6.043 0.426 -16.569 1.00 87.00 158 GLN A N 1
ATOM 1315 C CA . GLN A 1 158 ? 4.861 -0.048 -17.309 1.00 87.00 158 GLN A CA 1
ATOM 1316 C C . GLN A 1 158 ? 4.337 1.012 -18.295 1.00 87.00 158 GLN A C 1
ATOM 1318 O O . GLN A 1 158 ? 3.706 0.674 -19.296 1.00 87.00 158 GLN A O 1
ATOM 1323 N N . VAL A 1 159 ? 4.613 2.293 -18.037 1.00 88.62 159 VAL A N 1
ATOM 1324 C CA . VAL A 1 159 ? 4.236 3.423 -18.894 1.00 88.62 159 VAL A CA 1
ATOM 1325 C C . VAL A 1 159 ? 5.335 3.720 -19.913 1.00 88.62 159 VAL A C 1
ATOM 1327 O O . VAL A 1 159 ? 5.051 3.742 -21.112 1.00 88.62 159 VAL A O 1
ATOM 1330 N N . LEU A 1 160 ? 6.580 3.899 -19.460 1.00 88.81 160 LEU A N 1
ATOM 1331 C CA . LEU A 1 160 ? 7.751 4.244 -20.275 1.00 88.81 160 LEU A CA 1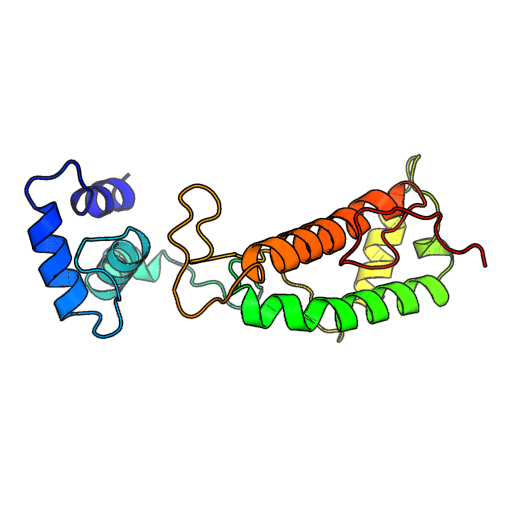
ATOM 1332 C C . LEU A 1 160 ? 8.000 3.249 -21.410 1.00 88.81 160 LEU A C 1
ATOM 1334 O O . LEU A 1 160 ? 8.387 3.651 -22.513 1.00 88.81 160 LEU A O 1
ATOM 1338 N N . ARG A 1 161 ? 7.711 1.964 -21.181 1.00 84.31 161 ARG A N 1
ATOM 1339 C CA . ARG A 1 161 ? 7.865 0.910 -22.192 1.00 84.31 161 ARG A CA 1
ATOM 1340 C C . ARG A 1 161 ? 7.050 1.171 -23.451 1.00 84.31 161 ARG A C 1
ATOM 1342 O O . ARG A 1 161 ? 7.566 0.968 -24.549 1.00 84.31 161 ARG A O 1
ATOM 1349 N N . ASN A 1 162 ? 5.855 1.749 -23.319 1.00 79.06 162 ASN A N 1
ATOM 1350 C CA . ASN A 1 162 ? 5.024 2.128 -24.468 1.00 79.06 162 ASN A CA 1
ATOM 1351 C C . ASN A 1 162 ? 5.728 3.136 -25.388 1.00 79.06 162 ASN A C 1
ATOM 1353 O O . ASN A 1 162 ? 5.487 3.159 -26.596 1.00 79.06 162 ASN A O 1
ATOM 1357 N N . PHE A 1 163 ? 6.631 3.940 -24.827 1.00 83.12 163 PHE A N 1
ATOM 1358 C CA . PHE A 1 163 ? 7.400 4.965 -25.529 1.00 83.12 163 PHE A CA 1
ATOM 1359 C C . PHE A 1 163 ? 8.810 4.499 -25.918 1.00 83.12 163 PHE A C 1
ATOM 1361 O O . PHE A 1 163 ? 9.559 5.247 -26.546 1.00 83.12 163 PHE A O 1
ATOM 1368 N N . GLY A 1 164 ? 9.174 3.251 -25.613 1.00 83.50 164 GLY A N 1
ATOM 1369 C CA . GLY A 1 164 ? 10.482 2.693 -25.944 1.00 83.50 164 GLY A CA 1
ATOM 1370 C C . GLY A 1 164 ? 11.583 3.009 -24.936 1.00 83.50 164 GLY A C 1
ATOM 1371 O O . GLY A 1 164 ? 12.758 2.961 -25.312 1.00 83.50 164 GLY A O 1
ATOM 1372 N N . PHE A 1 165 ? 11.209 3.319 -23.694 1.00 89.44 165 PHE A N 1
ATOM 1373 C CA . PHE A 1 165 ? 12.111 3.682 -22.606 1.00 89.44 165 PHE A CA 1
ATOM 1374 C C . PHE A 1 165 ? 11.939 2.772 -21.384 1.00 89.44 165 PHE A C 1
ATOM 1376 O O . PHE A 1 165 ? 10.909 2.116 -21.230 1.00 89.44 165 PHE A O 1
ATOM 1383 N N . VAL A 1 166 ? 12.953 2.733 -20.518 1.00 91.56 166 VAL A N 1
ATOM 1384 C CA . VAL A 1 166 ? 12.931 1.986 -19.252 1.00 91.56 166 VAL A CA 1
ATOM 1385 C C . VAL A 1 166 ? 13.941 2.558 -18.253 1.00 91.56 166 VAL A C 1
ATOM 1387 O O . VAL A 1 166 ? 15.026 2.993 -18.648 1.00 91.56 166 VAL A O 1
ATOM 1390 N N . HIS A 1 167 ? 13.617 2.497 -16.966 1.00 94.62 167 HIS A N 1
ATOM 1391 C CA . HIS A 1 167 ? 14.571 2.571 -15.863 1.00 94.62 167 HIS A CA 1
ATOM 1392 C C . HIS A 1 167 ? 15.354 1.251 -15.772 1.00 94.62 167 HIS A C 1
ATOM 1394 O O . HIS A 1 167 ? 14.750 0.223 -15.441 1.00 94.62 167 HIS A O 1
ATOM 1400 N N . PRO A 1 168 ? 16.668 1.240 -16.069 1.00 91.75 168 PRO A N 1
ATOM 1401 C CA . PRO A 1 168 ? 17.482 0.024 -15.999 1.00 91.75 168 PRO A CA 1
ATOM 1402 C C . PRO A 1 168 ? 17.769 -0.410 -14.553 1.00 91.75 168 PRO A C 1
ATOM 1404 O O . PRO A 1 168 ? 17.968 -1.594 -14.298 1.00 91.75 168 PRO A O 1
ATOM 1407 N N . ASP A 1 169 ? 17.767 0.540 -13.619 1.00 93.62 169 ASP A N 1
ATOM 1408 C CA . ASP A 1 169 ? 17.883 0.325 -12.180 1.00 93.62 169 ASP A CA 1
ATOM 1409 C C . ASP A 1 169 ? 16.720 1.047 -11.498 1.00 93.62 169 ASP A C 1
ATOM 1411 O O . ASP A 1 169 ? 16.551 2.255 -11.661 1.00 93.62 169 ASP A O 1
ATOM 1415 N N . LEU A 1 170 ? 15.924 0.313 -10.718 1.00 95.56 170 LEU A N 1
ATOM 1416 C CA . LEU A 1 170 ? 14.788 0.876 -9.986 1.00 95.56 170 LEU A CA 1
ATOM 1417 C C . LEU A 1 170 ? 15.220 1.892 -8.921 1.00 95.56 170 LEU A C 1
ATOM 1419 O O . LEU A 1 170 ? 14.391 2.678 -8.470 1.00 95.56 170 LEU A O 1
ATOM 1423 N N . SER A 1 171 ? 16.487 1.895 -8.516 1.00 95.38 171 SER A N 1
ATOM 1424 C CA . SER A 1 171 ? 17.031 2.830 -7.527 1.00 95.38 171 SER A CA 1
ATOM 1425 C C . SER A 1 171 ? 17.456 4.170 -8.139 1.00 95.38 171 SER A C 1
ATOM 1427 O O . SER A 1 171 ? 17.635 5.139 -7.400 1.00 95.38 171 SER A O 1
ATOM 1429 N N . SER A 1 172 ? 17.596 4.246 -9.468 1.00 94.88 172 SER A N 1
ATOM 1430 C CA . SER A 1 172 ? 17.972 5.463 -10.192 1.00 94.88 172 SER A CA 1
ATOM 1431 C C . SER A 1 172 ? 16.770 6.094 -10.897 1.00 94.88 172 SER A C 1
ATOM 1433 O O .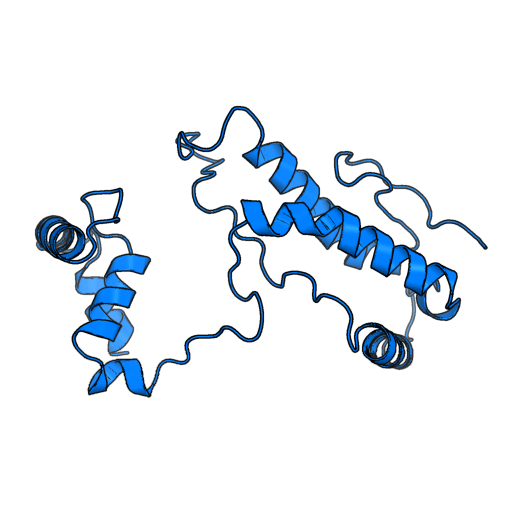 SER A 1 172 ? 15.855 5.411 -11.347 1.00 94.88 172 SER A O 1
ATOM 1435 N N . SER A 1 173 ? 16.775 7.420 -11.028 1.00 93.69 173 SER A N 1
ATOM 1436 C CA . SER A 1 173 ? 15.818 8.151 -11.870 1.00 93.69 173 SER A CA 1
ATOM 1437 C C . SER A 1 173 ? 16.218 8.169 -13.348 1.00 93.69 173 SER A C 1
ATOM 1439 O O . SER A 1 173 ? 15.475 8.698 -14.173 1.00 93.69 173 SER A O 1
ATOM 1441 N N . ASP A 1 174 ? 17.374 7.603 -13.695 1.00 96.31 174 ASP A N 1
ATOM 1442 C CA . ASP A 1 174 ? 17.845 7.550 -15.072 1.00 96.31 174 ASP A CA 1
ATOM 1443 C C . ASP A 1 174 ? 16.942 6.672 -15.937 1.00 96.31 174 ASP A C 1
ATOM 1445 O O . ASP A 1 174 ? 16.454 5.618 -15.520 1.00 96.31 174 ASP A O 1
ATOM 1449 N N . VAL A 1 175 ? 16.764 7.104 -17.182 1.00 95.19 175 VAL A N 1
ATOM 1450 C CA . VAL A 1 175 ? 15.976 6.405 -18.192 1.00 95.19 175 VAL A CA 1
ATOM 1451 C C . VAL A 1 175 ? 16.868 6.100 -19.386 1.00 95.19 175 VAL A C 1
ATOM 1453 O O . VAL A 1 175 ? 17.651 6.933 -19.842 1.00 95.19 175 VAL A O 1
ATOM 1456 N N . SER A 1 176 ? 16.728 4.893 -19.919 1.00 93.12 176 SER A N 1
ATOM 1457 C CA . SER A 1 176 ? 17.462 4.415 -21.087 1.00 93.12 176 SER A CA 1
ATOM 1458 C 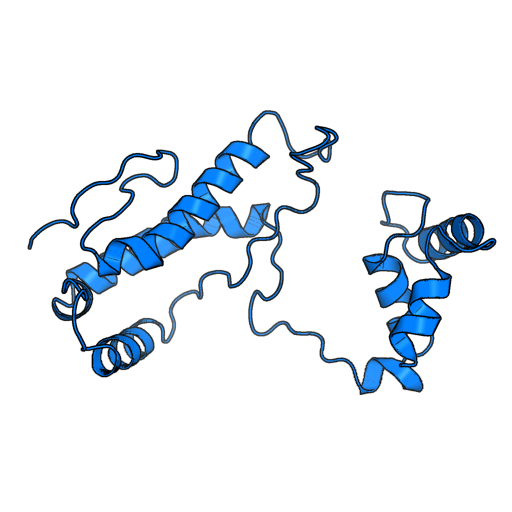C . SER A 1 176 ? 16.504 3.964 -22.184 1.00 93.12 176 SER A C 1
ATOM 1460 O O . SER A 1 176 ? 15.329 3.686 -21.938 1.00 93.12 176 SER A O 1
ATOM 1462 N N . ASN A 1 177 ? 16.996 3.905 -23.422 1.00 89.31 177 ASN A N 1
ATOM 1463 C CA . ASN A 1 177 ? 16.245 3.256 -24.492 1.00 89.31 177 ASN A CA 1
ATOM 1464 C C . ASN A 1 177 ? 16.082 1.769 -24.168 1.00 89.31 177 ASN A C 1
ATOM 1466 O O . ASN A 1 177 ? 17.025 1.135 -23.695 1.00 89.31 177 ASN A O 1
ATOM 1470 N N . LEU A 1 178 ? 14.932 1.195 -24.523 1.00 82.06 178 LEU A N 1
ATOM 1471 C CA . LEU A 1 178 ? 14.784 -0.256 -24.506 1.00 82.06 178 LEU A CA 1
ATOM 1472 C C . LEU A 1 178 ? 15.869 -0.913 -25.378 1.00 82.06 178 LEU A C 1
ATOM 1474 O O . LEU A 1 178 ? 16.106 -0.437 -26.499 1.00 82.06 178 LEU A O 1
ATOM 1478 N N . PRO A 1 179 ? 16.517 -1.994 -24.901 1.00 70.75 179 PRO A N 1
ATOM 1479 C CA . PRO A 1 179 ? 17.518 -2.714 -25.674 1.00 70.75 179 PRO A CA 1
ATOM 1480 C C . PRO A 1 179 ? 16.955 -3.128 -27.035 1.00 70.75 179 PRO A C 1
ATOM 1482 O O . PRO A 1 179 ? 15.926 -3.805 -27.119 1.00 70.75 179 PRO A O 1
ATOM 1485 N N . LYS A 1 180 ? 17.633 -2.716 -28.110 1.00 63.09 180 LYS A N 1
ATOM 1486 C CA . LYS A 1 180 ? 17.334 -3.202 -29.460 1.00 63.09 180 LYS A CA 1
ATOM 1487 C C . LYS A 1 180 ? 17.828 -4.650 -29.563 1.00 63.09 180 LYS A C 1
ATOM 1489 O O . LYS A 1 180 ? 18.930 -4.936 -29.100 1.00 63.09 180 LYS A O 1
ATOM 1494 N N . LEU A 1 181 ? 16.990 -5.535 -30.109 1.00 56.91 181 LEU A N 1
ATOM 1495 C CA . LEU A 1 181 ? 17.375 -6.906 -30.472 1.00 56.91 181 LEU A CA 1
ATOM 1496 C C . LEU A 1 181 ? 18.332 -6.902 -31.664 1.00 56.91 181 LEU A C 1
ATOM 1498 O O . LEU A 1 181 ? 18.113 -6.060 -32.567 1.00 56.91 181 LEU A O 1
#

Radius of gyration: 21.73 Å; chains: 1; bounding box: 44×35×57 Å

Secondary structure (DSSP, 8-state):
-HHHHHHHTTSTTSTTHHHHHHHHHHH-TT---SS--HHHHHHHHHHHTTTTTGGG-----SS-SSEEHHHHHTTHHHHHHHHHHHHHH-TGGGS--SSS--HHHHHHHHHHTTTSPPPPS-EE-TT--TTTS---TTS-TTHHHHHHHHHHHHHHHHHHGGGTEE-SSTT----EEPPP-